Protein AF-M5BQ84-F1 (afdb_monomer_lite)

pLDDT: mean 82.92, std 19.62, range [27.91, 98.0]

Sequence (89 aa):
MRLFLVPSGTLIAKIPSKQLYDQTISQRPSTILALNHETYERTAHEVIPYAIQKLQAAGYKLVTLAECLGQQPYQSVGSPQTPDASWTC

Secondary structure (DSSP, 8-state):
----EEETT-TTS---HHHHHHHHHHT--S--EEE--TTSHHIIIIIHHHHHHHHHHTT-----HHHHHT--S-S---PPPPP-TT---

Foldseek 3Di:
DDADEAEPDPPDDDDDLLVVLVVVLVVVDPDYDYDDDVVDVCCVPPNVVSSVVSCVVSVDDDDDPCVVVVHDPDPDDDPDDDDDPVDDD

Structure (mmCIF, N/CA/C/O backbone):
data_AF-M5BQ84-F1
#
_entry.id   AF-M5BQ84-F1
#
loop_
_atom_site.group_PDB
_atom_site.id
_atom_site.type_symbol
_atom_site.label_atom_id
_atom_site.label_alt_id
_atom_site.label_comp_id
_atom_site.label_asym_id
_atom_site.label_entity_id
_atom_site.label_seq_id
_atom_site.pdbx_PDB_ins_code
_atom_site.Cartn_x
_atom_site.Cartn_y
_atom_site.Cartn_z
_atom_site.occupancy
_atom_site.B_iso_or_equiv
_atom_site.auth_seq_id
_atom_site.auth_comp_id
_atom_site.auth_asym_id
_atom_site.auth_atom_id
_atom_site.pdbx_PDB_model_num
ATOM 1 N N . MET A 1 1 ? -18.830 5.759 0.058 1.00 30.05 1 MET A N 1
ATOM 2 C CA . MET A 1 1 ? -17.664 5.919 -0.834 1.00 30.05 1 MET A CA 1
ATOM 3 C C . MET A 1 1 ? -17.221 7.374 -0.794 1.00 30.05 1 MET A C 1
ATOM 5 O O . MET A 1 1 ? -17.937 8.228 -1.299 1.00 30.05 1 MET A O 1
ATOM 9 N N . ARG A 1 2 ? -16.111 7.689 -0.126 1.00 27.91 2 ARG A N 1
ATOM 10 C CA . ARG A 1 2 ? -15.458 8.999 -0.238 1.00 27.91 2 ARG A CA 1
ATOM 11 C C . ARG A 1 2 ? -13.984 8.740 -0.496 1.00 27.91 2 ARG A C 1
ATOM 13 O O . ARG A 1 2 ? -13.279 8.229 0.364 1.00 27.91 2 ARG A O 1
ATOM 20 N N . LEU A 1 3 ? -13.604 9.009 -1.737 1.00 34.62 3 LEU A N 1
ATOM 21 C CA . LEU A 1 3 ? -12.260 8.916 -2.274 1.00 34.62 3 LEU A CA 1
ATOM 22 C C . LEU A 1 3 ? -11.451 10.084 -1.707 1.00 34.62 3 LEU A C 1
ATOM 24 O O . LEU A 1 3 ? -11.740 11.234 -2.022 1.00 34.62 3 LEU A O 1
ATOM 28 N N . PHE A 1 4 ? -10.469 9.794 -0.861 1.00 35.03 4 PHE A N 1
ATOM 29 C CA . PHE A 1 4 ? -9.431 10.755 -0.509 1.00 35.03 4 PHE A CA 1
ATOM 30 C 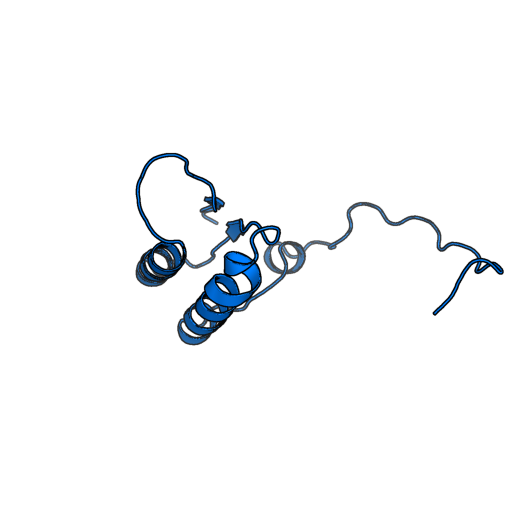C . PHE A 1 4 ? -8.115 10.236 -1.070 1.00 35.03 4 PHE A C 1
ATOM 32 O O . PHE A 1 4 ? -7.582 9.224 -0.614 1.00 35.03 4 PHE A O 1
ATOM 39 N N . LEU A 1 5 ? -7.651 10.918 -2.115 1.00 39.69 5 LEU A N 1
ATOM 40 C CA . LEU A 1 5 ? -6.326 10.747 -2.683 1.00 39.69 5 LEU A CA 1
ATOM 41 C C . LEU A 1 5 ? -5.340 11.356 -1.682 1.00 39.69 5 LEU A C 1
ATOM 43 O O . LEU A 1 5 ? -5.463 12.536 -1.354 1.00 39.69 5 LEU A O 1
ATOM 47 N N . VAL A 1 6 ? -4.374 10.580 -1.201 1.00 46.94 6 VAL A N 1
ATOM 48 C CA . VAL A 1 6 ? -3.187 11.143 -0.547 1.00 46.94 6 VAL A CA 1
ATOM 49 C C . VAL A 1 6 ? -2.117 11.250 -1.631 1.00 46.94 6 VAL A C 1
ATOM 51 O O . VAL A 1 6 ? -1.423 10.262 -1.877 1.00 46.94 6 VAL A O 1
ATOM 54 N N . PRO A 1 7 ? -2.007 12.374 -2.366 1.00 45.38 7 PRO A N 1
ATOM 55 C CA . PRO A 1 7 ? -0.907 12.543 -3.296 1.00 45.38 7 PRO A CA 1
ATOM 56 C C . PRO A 1 7 ? 0.391 12.634 -2.491 1.00 45.38 7 PRO A C 1
ATOM 58 O O . PRO A 1 7 ? 0.543 13.536 -1.669 1.00 45.38 7 PRO A O 1
ATOM 61 N N . SER A 1 8 ? 1.374 11.778 -2.772 1.00 46.94 8 SER A N 1
ATOM 62 C CA . SER A 1 8 ? 2.766 11.980 -2.320 1.00 46.94 8 SER A CA 1
ATOM 63 C C . SER A 1 8 ? 3.453 13.160 -3.028 1.00 46.94 8 SER A C 1
ATOM 65 O O . SER A 1 8 ? 4.636 13.096 -3.346 1.00 46.94 8 SER A O 1
ATOM 67 N N . GLY A 1 9 ? 2.710 14.227 -3.334 1.00 45.78 9 GLY A N 1
ATOM 68 C CA . GLY A 1 9 ? 3.120 15.265 -4.272 1.00 45.78 9 GLY A CA 1
ATOM 69 C C . GLY A 1 9 ? 2.285 16.544 -4.244 1.00 45.78 9 GLY A C 1
ATOM 70 O O . GLY A 1 9 ? 2.214 17.223 -5.264 1.00 45.78 9 GLY A O 1
ATOM 71 N N . THR A 1 10 ? 1.677 16.933 -3.118 1.00 38.94 10 THR A N 1
ATOM 72 C CA . THR A 1 10 ? 1.321 18.350 -2.934 1.00 38.94 10 THR A CA 1
ATOM 73 C C . THR A 1 10 ? 2.610 19.146 -2.753 1.00 38.94 10 THR A C 1
ATOM 75 O O . THR A 1 10 ? 3.110 19.355 -1.648 1.00 38.94 10 THR A O 1
ATOM 78 N N . LEU A 1 11 ? 3.178 19.576 -3.879 1.00 40.75 11 LEU A N 1
ATOM 79 C CA . LEU A 1 11 ? 4.081 20.713 -3.916 1.00 40.75 11 LEU A CA 1
ATOM 80 C C . LEU A 1 11 ? 3.484 21.823 -3.026 1.00 40.75 11 LEU A C 1
ATOM 82 O O . LEU A 1 11 ? 2.357 22.266 -3.229 1.00 40.75 11 LEU A O 1
ATOM 86 N N . ILE A 1 12 ? 4.295 22.261 -2.060 1.00 40.91 12 ILE A N 1
ATOM 87 C CA . ILE A 1 12 ? 4.177 23.502 -1.279 1.00 40.91 12 ILE A CA 1
ATOM 88 C C . ILE A 1 12 ? 3.202 23.504 -0.075 1.00 40.91 12 ILE A C 1
ATOM 90 O O . ILE A 1 12 ? 2.398 24.415 0.060 1.00 40.91 12 ILE A O 1
ATOM 94 N N . ALA A 1 13 ? 3.342 22.547 0.863 1.00 33.66 13 ALA A N 1
ATOM 95 C CA . ALA A 1 13 ? 3.206 22.800 2.320 1.00 33.66 13 ALA A CA 1
ATOM 96 C C . ALA A 1 13 ? 3.662 21.608 3.211 1.00 33.66 13 ALA A C 1
ATOM 98 O O . ALA A 1 13 ? 2.856 20.834 3.708 1.00 33.66 13 ALA A O 1
ATOM 99 N N . LYS A 1 14 ? 4.978 21.482 3.440 1.00 48.72 14 LYS A N 1
ATOM 100 C CA . LYS A 1 14 ? 5.641 21.107 4.717 1.00 48.72 14 LYS A CA 1
ATOM 101 C C . LYS A 1 14 ? 4.966 20.069 5.660 1.00 48.72 14 LYS A C 1
ATOM 103 O O . LYS A 1 14 ? 4.900 20.319 6.861 1.00 48.72 14 LYS A O 1
ATOM 108 N N . ILE A 1 15 ? 4.535 18.895 5.192 1.00 56.41 15 ILE A N 1
ATOM 109 C CA . ILE A 1 15 ? 4.229 17.756 6.086 1.00 56.41 15 ILE A CA 1
ATOM 110 C C . ILE A 1 15 ? 5.020 16.520 5.627 1.00 56.41 15 ILE A C 1
ATOM 112 O O . ILE A 1 15 ? 4.831 16.074 4.497 1.00 56.41 15 ILE A O 1
ATOM 116 N N . PRO A 1 16 ? 5.915 15.955 6.465 1.00 83.62 16 PRO A N 1
ATOM 117 C CA . PRO A 1 16 ? 6.597 14.698 6.159 1.00 83.62 16 PRO A CA 1
ATOM 118 C C . PRO A 1 16 ? 5.597 13.557 5.930 1.00 83.62 16 PRO A C 1
ATOM 120 O O . PRO A 1 16 ? 4.639 13.426 6.690 1.00 83.62 16 PRO A O 1
ATOM 123 N N . SER A 1 17 ? 5.834 12.679 4.949 1.00 84.94 17 SER A N 1
ATOM 124 C CA . SER A 1 17 ? 4.882 11.618 4.563 1.00 84.94 17 SER A CA 1
ATOM 125 C C . SER A 1 17 ? 4.398 10.759 5.739 1.00 84.94 17 SER A C 1
ATOM 127 O O . SER A 1 17 ? 3.217 10.435 5.817 1.00 84.94 17 SER A O 1
ATOM 129 N N . LYS A 1 18 ? 5.277 10.449 6.706 1.00 91.44 18 LYS A N 1
ATOM 130 C CA . LYS A 1 18 ? 4.923 9.707 7.933 1.00 91.44 18 LYS A CA 1
ATOM 131 C C . LYS A 1 18 ? 3.825 10.417 8.745 1.00 91.44 18 LYS A C 1
ATOM 133 O O . LYS A 1 18 ? 2.854 9.786 9.148 1.00 91.44 18 LYS A O 1
ATOM 138 N N . GLN A 1 19 ? 3.929 11.736 8.898 1.00 91.88 19 GLN A N 1
ATOM 139 C CA . GLN A 1 19 ? 2.943 12.546 9.616 1.00 91.88 19 GLN A CA 1
ATOM 140 C C . GLN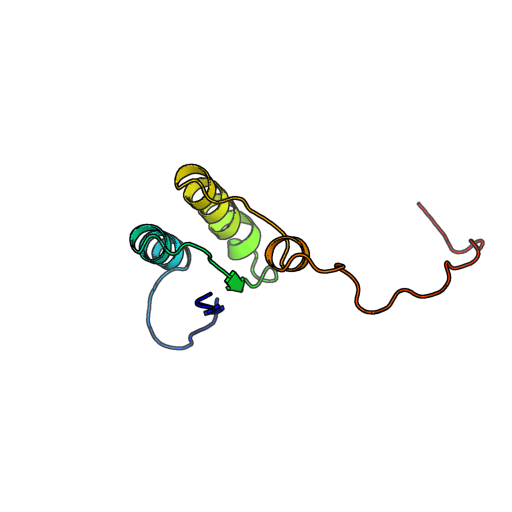 A 1 19 ? 1.602 12.613 8.870 1.00 91.88 19 GLN A C 1
ATOM 142 O O . GLN A 1 19 ? 0.550 12.648 9.506 1.00 91.88 19 GLN A O 1
ATOM 147 N N . LEU A 1 20 ? 1.614 12.587 7.535 1.00 91.12 20 LEU A N 1
ATOM 148 C CA . LEU A 1 20 ? 0.384 12.549 6.742 1.00 91.12 20 LEU A CA 1
ATOM 149 C C . LEU A 1 20 ? -0.381 11.231 6.938 1.00 91.12 20 LEU A C 1
ATOM 151 O O . LEU A 1 20 ? -1.608 11.250 7.064 1.00 91.12 20 LEU A O 1
ATOM 155 N N . TYR A 1 21 ? 0.326 10.102 7.050 1.00 93.00 21 TYR A N 1
ATOM 156 C CA . TYR A 1 21 ? -0.289 8.833 7.451 1.00 93.00 21 TYR A CA 1
ATOM 157 C C . TYR A 1 21 ? -0.884 8.913 8.859 1.00 93.00 21 TYR A C 1
ATOM 159 O O . TYR A 1 21 ? -2.044 8.546 9.033 1.00 93.00 21 TYR A O 1
ATOM 167 N N . ASP A 1 22 ? -0.149 9.441 9.845 1.00 94.94 22 ASP A N 1
ATOM 168 C CA . ASP A 1 22 ? -0.660 9.597 11.216 1.00 94.94 22 ASP A CA 1
ATOM 169 C C . ASP A 1 22 ? -1.940 10.441 11.266 1.00 94.94 22 ASP A C 1
ATOM 171 O O . ASP A 1 22 ? -2.935 10.045 11.878 1.00 94.94 22 ASP A O 1
ATOM 175 N N . GLN A 1 23 ? -1.945 11.582 10.573 1.00 94.38 23 GLN A N 1
ATOM 176 C CA . GLN A 1 23 ? -3.105 12.466 10.496 1.00 94.38 23 GLN A CA 1
ATOM 177 C C . GLN A 1 23 ? -4.288 11.779 9.814 1.00 94.38 23 GLN A C 1
ATOM 179 O O . GLN A 1 23 ? -5.398 11.810 10.344 1.00 94.38 23 GLN A O 1
ATOM 184 N N . THR A 1 24 ? -4.061 11.109 8.685 1.00 92.75 24 THR A N 1
ATOM 185 C CA . THR A 1 24 ? -5.125 10.414 7.947 1.00 92.75 24 THR A CA 1
ATOM 186 C C . THR A 1 24 ? -5.724 9.282 8.780 1.00 92.75 24 THR A C 1
ATOM 188 O O . THR A 1 24 ? -6.941 9.171 8.884 1.00 92.75 24 THR A O 1
ATOM 191 N N . ILE A 1 25 ? -4.891 8.482 9.452 1.00 94.00 25 ILE A N 1
ATOM 192 C CA . ILE A 1 25 ? -5.348 7.409 10.346 1.00 94.00 25 ILE A CA 1
ATOM 193 C C . ILE A 1 25 ? -6.181 7.983 11.499 1.00 94.00 25 ILE A C 1
ATOM 195 O O . ILE A 1 25 ? -7.224 7.419 11.836 1.00 94.00 25 ILE A O 1
ATOM 199 N N . SER A 1 26 ? -5.771 9.122 12.070 1.00 95.38 26 SER A N 1
ATOM 200 C CA . SER A 1 26 ? -6.492 9.771 13.175 1.00 95.38 26 SER A CA 1
ATOM 201 C C . SER A 1 26 ? -7.908 10.220 12.797 1.00 95.38 26 SER A C 1
ATOM 203 O O . SER A 1 26 ? -8.806 10.197 13.638 1.00 95.38 26 SER A O 1
ATOM 205 N N . GLN A 1 27 ? -8.132 10.546 11.520 1.00 95.56 27 GLN A N 1
ATOM 206 C CA . GLN A 1 27 ? -9.445 10.910 10.980 1.00 95.56 27 GLN A CA 1
ATOM 207 C C . GLN A 1 27 ? -10.374 9.699 10.795 1.00 95.56 27 GLN A C 1
ATOM 209 O O . GLN A 1 27 ? -11.554 9.880 10.505 1.00 95.56 27 GLN A O 1
ATOM 214 N N . ARG A 1 28 ? -9.860 8.471 10.970 1.00 93.81 28 ARG A N 1
ATOM 215 C CA . ARG A 1 28 ? -10.590 7.197 10.847 1.00 93.81 28 ARG A CA 1
ATOM 216 C C . ARG A 1 28 ? -11.457 7.079 9.578 1.00 93.81 28 ARG A C 1
ATOM 218 O O . ARG A 1 28 ? -12.631 6.711 9.681 1.00 93.81 28 ARG A O 1
ATOM 225 N N . PRO A 1 29 ? -10.930 7.383 8.377 1.00 94.00 29 PRO A N 1
ATOM 226 C CA . PRO A 1 29 ? -11.664 7.119 7.147 1.00 94.00 29 PRO A CA 1
ATOM 227 C C . PRO A 1 29 ? -11.912 5.614 6.989 1.00 94.00 29 PRO A C 1
ATOM 229 O O . PRO A 1 29 ? -11.093 4.791 7.374 1.00 94.00 29 PRO A O 1
ATOM 232 N N . SER A 1 30 ? -13.021 5.221 6.363 1.00 93.88 30 SER A N 1
ATOM 233 C CA . SER A 1 30 ? -13.282 3.798 6.091 1.00 93.88 30 SER A CA 1
ATOM 234 C C . SER A 1 30 ? -12.361 3.213 5.009 1.00 93.88 30 SER A C 1
ATOM 236 O O . SER A 1 30 ? -12.288 1.999 4.843 1.00 93.88 30 SER A O 1
ATOM 238 N N . THR A 1 31 ? -11.715 4.068 4.213 1.00 91.50 31 THR A N 1
ATOM 239 C CA . THR A 1 31 ? -10.861 3.687 3.081 1.00 91.50 31 THR A CA 1
ATOM 240 C C . THR A 1 31 ? -9.805 4.762 2.855 1.00 91.50 31 THR A C 1
ATOM 242 O O . THR A 1 31 ? -10.107 5.951 2.950 1.00 91.50 31 THR A O 1
ATOM 245 N N . ILE A 1 32 ? -8.582 4.349 2.525 1.00 91.75 32 ILE A N 1
ATOM 246 C CA . ILE A 1 32 ? -7.464 5.235 2.186 1.00 91.75 32 ILE A CA 1
ATOM 247 C C . ILE A 1 32 ? -6.894 4.767 0.847 1.00 91.75 32 ILE A C 1
ATOM 249 O O . ILE A 1 32 ? -6.562 3.592 0.709 1.00 91.75 32 ILE A O 1
ATOM 253 N N . LEU A 1 33 ? -6.756 5.679 -0.120 1.00 92.50 33 LEU A N 1
ATOM 254 C CA . LEU A 1 33 ? -6.025 5.429 -1.363 1.00 92.50 33 LEU A CA 1
ATOM 255 C C . LEU A 1 33 ? -4.802 6.350 -1.407 1.00 92.50 33 LEU A C 1
ATOM 257 O O . LEU A 1 33 ? -4.902 7.537 -1.729 1.00 92.50 33 LEU A O 1
ATOM 261 N N . ALA A 1 34 ? -3.649 5.800 -1.036 1.00 88.88 34 ALA A N 1
ATOM 262 C CA . ALA A 1 34 ? -2.394 6.536 -0.993 1.00 88.88 34 ALA A CA 1
ATOM 263 C C . ALA A 1 34 ? -1.614 6.369 -2.300 1.00 88.88 34 ALA A C 1
ATOM 265 O O . ALA A 1 34 ? -1.350 5.248 -2.732 1.00 88.88 34 ALA A O 1
ATOM 266 N N . LEU A 1 35 ? -1.211 7.486 -2.903 1.00 89.44 35 LEU A N 1
ATOM 267 C CA . LEU A 1 35 ? -0.256 7.503 -4.005 1.00 89.44 35 LEU A CA 1
ATOM 268 C C . LEU A 1 35 ? 1.131 7.709 -3.405 1.00 89.44 35 LEU A C 1
ATOM 270 O O . LEU A 1 35 ? 1.343 8.736 -2.772 1.00 89.44 35 LEU A O 1
ATOM 274 N N . ASN A 1 36 ? 2.063 6.782 -3.614 1.00 85.62 36 ASN A N 1
ATOM 275 C CA . ASN A 1 36 ? 3.472 6.902 -3.222 1.00 85.62 36 ASN A CA 1
ATOM 276 C C . ASN A 1 36 ? 4.361 6.820 -4.470 1.00 85.62 36 ASN A C 1
ATOM 278 O O . ASN A 1 36 ? 3.931 6.270 -5.477 1.00 85.62 36 ASN A O 1
ATOM 282 N N . HIS A 1 37 ? 5.578 7.361 -4.392 1.00 83.25 37 HIS A N 1
ATOM 283 C CA . HIS A 1 37 ? 6.583 7.254 -5.454 1.00 83.25 37 HIS A CA 1
ATOM 284 C C . HIS A 1 37 ? 7.756 6.406 -4.950 1.00 83.25 37 HIS A C 1
ATOM 286 O O . HIS A 1 37 ? 8.567 6.871 -4.143 1.00 83.25 37 HIS A O 1
ATOM 292 N N . GLU A 1 38 ? 7.818 5.157 -5.399 1.00 77.69 38 GLU A N 1
ATOM 293 C CA . GLU A 1 38 ? 8.821 4.149 -5.039 1.00 77.69 38 GLU A CA 1
ATOM 294 C C . GLU A 1 38 ? 10.209 4.427 -5.624 1.00 77.69 38 GLU A C 1
ATOM 296 O O . GLU A 1 38 ? 11.200 3.902 -5.128 1.00 77.69 38 GLU A O 1
ATOM 301 N N . THR A 1 39 ? 10.300 5.308 -6.622 1.00 88.12 39 THR A N 1
ATOM 302 C CA . THR A 1 39 ? 11.568 5.754 -7.21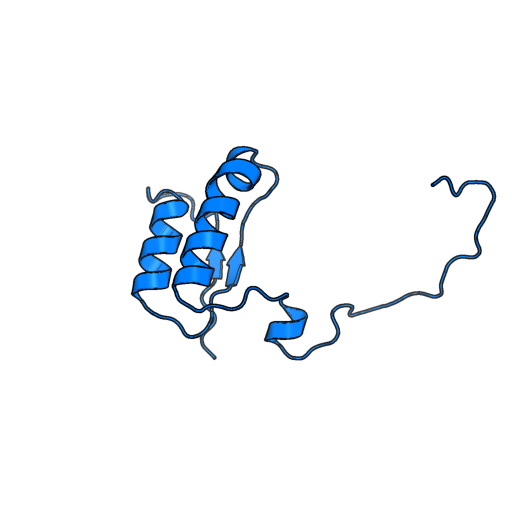9 1.00 88.12 39 THR A CA 1
ATOM 303 C C . THR A 1 39 ? 12.449 6.553 -6.254 1.00 88.12 39 THR A C 1
ATOM 305 O O . THR A 1 39 ? 13.634 6.753 -6.520 1.00 88.12 39 THR A O 1
ATOM 308 N N . TYR A 1 40 ? 11.903 6.994 -5.116 1.00 84.69 40 TYR A N 1
ATOM 309 C CA . TYR A 1 40 ? 12.677 7.567 -4.021 1.00 84.69 40 TYR A CA 1
ATOM 310 C C . TYR A 1 40 ? 13.021 6.489 -2.992 1.00 84.69 40 TYR A C 1
ATOM 312 O O . TYR A 1 40 ? 12.132 5.939 -2.343 1.00 84.69 40 TYR A O 1
ATOM 320 N N . GLU A 1 41 ? 14.319 6.269 -2.775 1.00 88.25 41 GLU A N 1
ATOM 321 C CA . GLU A 1 41 ? 14.869 5.280 -1.832 1.00 88.25 41 GLU A CA 1
ATOM 322 C C . GLU A 1 41 ? 14.194 5.350 -0.448 1.00 88.25 41 GLU A C 1
ATOM 324 O O . GLU A 1 41 ? 13.649 4.357 0.037 1.00 88.25 41 GLU A O 1
ATOM 329 N N . ARG A 1 42 ? 14.076 6.551 0.127 1.00 85.25 42 ARG A N 1
ATOM 330 C CA . ARG A 1 42 ? 13.420 6.753 1.428 1.00 85.25 42 ARG A CA 1
ATOM 331 C C . ARG A 1 42 ? 11.942 6.372 1.443 1.00 85.25 42 ARG A C 1
ATOM 333 O O . ARG A 1 42 ? 11.422 5.974 2.485 1.00 85.25 42 ARG A O 1
ATOM 340 N N . THR A 1 43 ? 11.229 6.490 0.323 1.00 83.88 43 THR A N 1
ATOM 341 C CA . THR A 1 43 ? 9.836 6.030 0.264 1.00 83.88 43 THR A CA 1
ATOM 342 C C . THR A 1 43 ? 9.794 4.518 0.447 1.00 83.88 43 THR A C 1
ATOM 344 O O . THR A 1 43 ? 9.072 4.037 1.320 1.00 83.88 43 THR A O 1
ATOM 347 N N . ALA A 1 44 ? 10.608 3.789 -0.318 1.00 87.75 44 ALA A N 1
ATOM 348 C CA . ALA A 1 44 ? 10.659 2.332 -0.289 1.00 87.75 44 ALA A CA 1
ATOM 349 C C . ALA A 1 44 ? 11.155 1.784 1.061 1.00 87.75 44 ALA A C 1
ATOM 351 O O . ALA A 1 44 ? 10.559 0.847 1.592 1.00 87.75 44 ALA A O 1
ATOM 352 N N . HIS A 1 45 ? 12.197 2.388 1.641 1.00 92.06 45 HIS A N 1
ATOM 353 C CA . HIS A 1 45 ? 12.884 1.838 2.815 1.00 92.06 45 HIS A CA 1
ATOM 354 C C . HIS A 1 45 ? 12.494 2.472 4.154 1.00 92.06 45 HIS A C 1
ATOM 356 O O . HIS A 1 45 ? 12.727 1.863 5.196 1.00 92.06 45 HIS A O 1
ATOM 362 N N . GLU A 1 46 ? 11.853 3.646 4.168 1.00 91.38 46 GLU A N 1
ATOM 363 C CA . GLU A 1 46 ? 11.433 4.291 5.418 1.00 91.38 46 GLU A CA 1
ATOM 364 C C . GLU A 1 46 ? 9.928 4.545 5.519 1.00 91.38 46 GLU A C 1
ATOM 366 O O . GLU A 1 46 ? 9.324 4.286 6.562 1.00 91.38 46 GLU A O 1
ATOM 371 N N . VAL A 1 47 ? 9.314 5.120 4.480 1.00 91.06 47 VAL A N 1
ATOM 372 C CA . VAL A 1 47 ? 7.913 5.568 4.547 1.00 91.06 47 VAL A CA 1
ATOM 373 C C . VAL A 1 47 ? 6.960 4.386 4.454 1.00 91.06 47 VAL A C 1
ATOM 375 O O . VAL A 1 47 ? 6.053 4.284 5.277 1.00 91.06 47 VAL A O 1
ATOM 378 N N . ILE A 1 48 ? 7.165 3.488 3.489 1.00 92.38 48 ILE A N 1
ATOM 379 C CA . ILE A 1 48 ? 6.294 2.328 3.285 1.00 92.38 48 ILE A CA 1
ATOM 380 C C . ILE A 1 48 ? 6.327 1.371 4.490 1.00 92.38 48 ILE A C 1
ATOM 382 O O . ILE A 1 48 ? 5.243 1.049 4.983 1.00 92.38 48 ILE A O 1
ATOM 386 N N . PRO A 1 49 ? 7.491 0.989 5.060 1.00 95.69 49 PRO A N 1
ATOM 387 C CA . PRO A 1 49 ? 7.516 0.161 6.268 1.00 95.69 49 PRO A CA 1
ATOM 388 C C . PRO A 1 49 ? 6.775 0.798 7.452 1.00 95.69 49 PRO A C 1
ATOM 390 O O . PRO A 1 49 ? 5.999 0.123 8.129 1.00 95.69 49 PRO A O 1
ATOM 393 N N . TYR A 1 50 ? 6.945 2.111 7.663 1.00 95.69 50 TYR A N 1
ATOM 394 C CA . TYR A 1 50 ? 6.213 2.852 8.695 1.00 95.69 50 TYR A CA 1
ATOM 395 C C . TYR A 1 50 ? 4.698 2.835 8.448 1.00 95.69 50 TYR A C 1
ATOM 397 O O . TYR A 1 50 ? 3.918 2.522 9.347 1.00 95.69 50 TYR A O 1
ATOM 405 N N . ALA A 1 51 ? 4.270 3.152 7.224 1.00 93.69 51 ALA A N 1
ATOM 406 C CA . ALA A 1 51 ? 2.861 3.220 6.860 1.00 93.69 51 ALA A CA 1
ATOM 407 C C . ALA A 1 51 ? 2.157 1.867 7.028 1.00 93.69 51 ALA A C 1
ATOM 409 O O . ALA A 1 51 ? 1.072 1.823 7.605 1.00 93.69 51 ALA A O 1
ATOM 410 N N . ILE A 1 52 ? 2.787 0.769 6.593 1.00 95.88 52 ILE A N 1
ATOM 411 C CA . ILE A 1 52 ? 2.249 -0.593 6.734 1.00 95.88 52 ILE A CA 1
ATOM 412 C C . ILE A 1 52 ? 1.959 -0.900 8.204 1.00 95.88 52 ILE A C 1
ATOM 414 O O . ILE A 1 52 ? 0.829 -1.258 8.537 1.00 95.88 52 ILE A O 1
ATOM 418 N N . GLN A 1 53 ? 2.942 -0.690 9.088 1.00 98.00 53 GLN A N 1
ATOM 419 C CA . GLN A 1 53 ? 2.781 -0.950 10.521 1.00 98.00 53 GLN A CA 1
ATOM 420 C C . GLN A 1 53 ? 1.622 -0.144 11.119 1.00 98.00 53 GLN A C 1
ATOM 422 O O . GLN A 1 53 ? 0.778 -0.691 11.829 1.00 98.00 53 GLN A O 1
ATOM 427 N N . LYS A 1 54 ? 1.547 1.155 10.814 1.00 97.00 54 LYS A N 1
ATOM 428 C CA . LYS A 1 54 ? 0.538 2.059 11.385 1.00 97.00 54 LYS A CA 1
ATOM 429 C C . LYS A 1 54 ? -0.868 1.766 10.864 1.00 97.00 54 LYS A C 1
ATOM 431 O O . LYS A 1 54 ? -1.817 1.791 11.644 1.00 97.00 54 LYS A O 1
ATOM 436 N N . LEU A 1 55 ? -1.009 1.460 9.575 1.00 96.19 55 LEU A N 1
ATOM 437 C CA . LEU A 1 55 ? -2.292 1.115 8.961 1.00 96.19 55 LEU A CA 1
ATOM 438 C C . LEU A 1 55 ? -2.817 -0.231 9.478 1.00 96.19 55 LEU A C 1
ATOM 440 O O . LEU A 1 55 ? -3.982 -0.323 9.859 1.00 96.19 55 LEU A O 1
ATOM 444 N N . GLN A 1 56 ? -1.965 -1.254 9.565 1.00 96.31 56 GLN A N 1
ATOM 445 C CA . GLN A 1 56 ? -2.364 -2.552 10.119 1.00 96.31 56 GLN A CA 1
ATOM 446 C C . GLN A 1 56 ? -2.735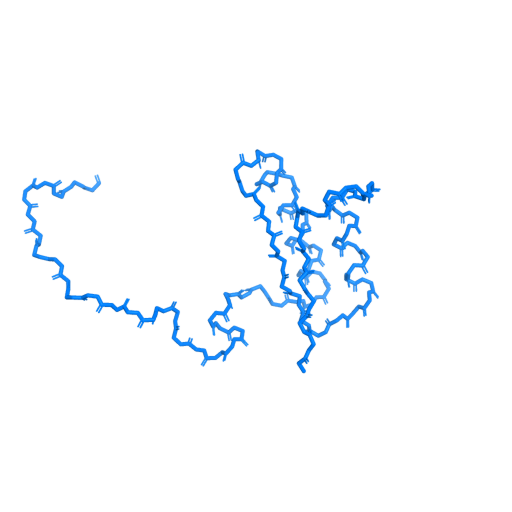 -2.444 11.603 1.00 96.31 56 GLN A C 1
ATOM 448 O O . GLN A 1 56 ? -3.766 -2.976 12.010 1.00 96.31 56 GLN A O 1
ATOM 453 N N . ALA A 1 57 ? -1.965 -1.692 12.400 1.00 97.50 57 ALA A N 1
ATOM 454 C CA . ALA A 1 57 ? -2.289 -1.430 13.805 1.00 97.50 57 ALA A CA 1
ATOM 455 C C . ALA A 1 57 ? -3.621 -0.676 13.984 1.00 97.50 57 ALA A C 1
ATOM 457 O O . ALA A 1 57 ? -4.305 -0.858 14.988 1.00 97.50 57 ALA A O 1
ATOM 458 N N . ALA A 1 58 ? -4.011 0.145 13.006 1.00 96.31 58 ALA A N 1
ATOM 459 C CA . ALA A 1 58 ? -5.305 0.823 12.973 1.00 96.31 58 ALA A CA 1
ATOM 460 C C . ALA A 1 58 ? -6.455 -0.048 12.419 1.00 96.31 58 ALA A C 1
ATOM 462 O O . ALA A 1 58 ? -7.582 0.432 12.313 1.00 96.31 58 ALA A O 1
ATOM 463 N N . GLY A 1 59 ? -6.194 -1.317 12.082 1.00 96.38 59 GLY A N 1
ATOM 464 C CA . GLY A 1 59 ? -7.201 -2.280 11.629 1.00 96.38 59 GLY A CA 1
ATOM 465 C C . GLY A 1 59 ? -7.501 -2.248 10.128 1.00 96.38 59 GLY A C 1
ATOM 466 O O . GLY A 1 59 ? -8.448 -2.902 9.688 1.00 96.38 59 GLY A O 1
ATOM 467 N N . TYR A 1 60 ? -6.720 -1.518 9.325 1.00 95.62 60 TYR A N 1
ATOM 468 C CA . TYR A 1 60 ? -6.889 -1.527 7.872 1.00 95.62 60 TYR A CA 1
ATOM 469 C C . TYR A 1 60 ? -6.368 -2.828 7.258 1.00 95.62 60 TYR A C 1
ATOM 471 O O . TYR A 1 60 ? -5.328 -3.361 7.649 1.00 95.62 60 TYR A O 1
ATOM 479 N N . LYS A 1 61 ? -7.065 -3.297 6.221 1.00 96.38 61 LYS A N 1
ATOM 480 C CA . LYS A 1 61 ? -6.553 -4.318 5.302 1.00 96.38 61 LYS A CA 1
ATOM 481 C C . LYS A 1 61 ? -5.836 -3.623 4.150 1.00 96.38 61 LYS A C 1
ATOM 483 O O . LYS A 1 61 ? -6.388 -2.701 3.554 1.00 96.38 61 LYS A O 1
ATOM 488 N N . LEU A 1 62 ? -4.623 -4.070 3.844 1.00 95.06 62 LEU A N 1
ATOM 489 C CA . LEU A 1 62 ? -3.870 -3.596 2.687 1.00 95.06 62 LEU A CA 1
ATOM 490 C C . LEU A 1 62 ? -4.237 -4.478 1.499 1.00 95.06 62 LEU A C 1
ATOM 492 O O . LEU A 1 62 ? -3.976 -5.677 1.522 1.00 95.06 62 LEU A O 1
ATOM 496 N N . VAL A 1 63 ? -4.895 -3.884 0.511 1.00 94.56 63 VAL A N 1
ATOM 497 C CA . VAL A 1 63 ? -5.438 -4.576 -0.659 1.00 94.56 63 VAL A CA 1
ATOM 498 C C . VAL A 1 63 ? -5.052 -3.825 -1.923 1.00 94.56 63 VAL A C 1
ATOM 500 O O . VAL A 1 63 ? -4.746 -2.630 -1.892 1.00 94.56 63 VAL A O 1
ATOM 503 N N . THR A 1 64 ? -5.091 -4.516 -3.050 1.00 93.50 64 THR A N 1
ATOM 504 C CA . THR A 1 64 ? -5.008 -3.893 -4.367 1.00 93.50 64 THR A CA 1
ATOM 505 C C . THR A 1 64 ? -6.245 -3.036 -4.640 1.00 93.50 64 THR A C 1
ATOM 507 O O . THR A 1 64 ? -7.315 -3.223 -4.053 1.00 93.50 64 THR A O 1
ATOM 510 N N . LEU A 1 65 ? -6.131 -2.102 -5.588 1.00 91.56 65 LEU A N 1
ATOM 511 C CA . LEU A 1 65 ? -7.286 -1.320 -6.031 1.00 91.56 65 LEU A CA 1
ATOM 512 C C . LEU A 1 65 ? -8.394 -2.221 -6.605 1.00 91.56 65 LEU A C 1
ATOM 514 O O . LEU A 1 65 ? -9.572 -1.959 -6.380 1.00 91.56 65 LEU A O 1
ATOM 518 N N . ALA A 1 66 ? -8.022 -3.298 -7.300 1.00 94.31 66 ALA A N 1
ATOM 519 C CA . ALA A 1 66 ? -8.962 -4.252 -7.879 1.00 94.31 66 ALA A CA 1
ATOM 520 C C . ALA A 1 66 ? -9.798 -4.960 -6.803 1.00 94.31 66 ALA A C 1
ATOM 522 O O . ALA A 1 66 ? -1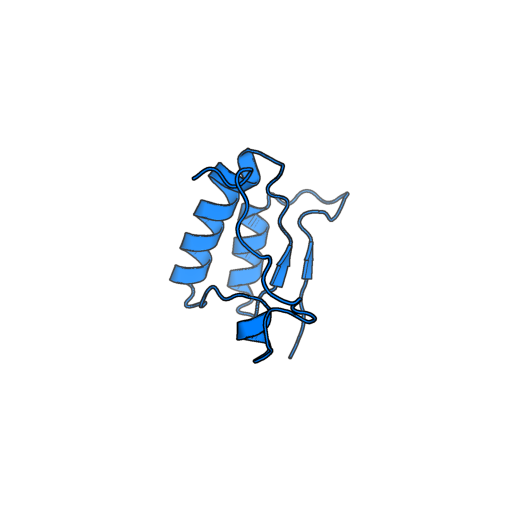1.024 -4.962 -6.886 1.00 94.31 66 ALA A O 1
ATOM 523 N N . GLU A 1 67 ? -9.158 -5.469 -5.747 1.00 93.88 67 GLU A N 1
ATOM 524 C CA . GLU A 1 67 ? -9.846 -6.061 -4.592 1.00 93.88 67 GLU A CA 1
ATOM 525 C C . GLU A 1 67 ? -10.727 -5.036 -3.872 1.00 93.88 67 GLU A C 1
ATOM 527 O O . GLU A 1 67 ? -11.871 -5.337 -3.537 1.00 93.88 67 GLU A O 1
ATOM 532 N N . CYS A 1 68 ? -10.231 -3.806 -3.682 1.00 90.94 68 CYS A N 1
ATOM 533 C CA . CYS A 1 68 ? -11.002 -2.726 -3.063 1.00 90.94 68 CYS A CA 1
ATOM 534 C C . CYS A 1 68 ? -12.289 -2.403 -3.840 1.00 90.94 68 CYS A C 1
ATOM 536 O O . CYS A 1 68 ? -13.299 -2.049 -3.233 1.00 90.94 68 CYS A O 1
ATOM 538 N N . LEU A 1 69 ? -12.250 -2.492 -5.173 1.00 92.50 69 LEU A N 1
ATOM 539 C CA . LEU A 1 69 ? -13.383 -2.202 -6.055 1.00 92.50 69 LEU A CA 1
ATOM 540 C C . LEU A 1 69 ? -14.212 -3.448 -6.421 1.00 92.50 69 LEU A C 1
ATOM 542 O O . LEU A 1 69 ? -15.240 -3.310 -7.086 1.00 92.50 69 LEU A O 1
ATOM 546 N N . GLY A 1 70 ? -13.779 -4.651 -6.031 1.00 93.88 70 GLY A N 1
ATOM 547 C CA . GLY A 1 70 ? -14.390 -5.911 -6.466 1.00 93.88 70 GLY A CA 1
ATOM 548 C C . GLY A 1 70 ? -14.319 -6.123 -7.983 1.00 93.88 70 GLY A C 1
ATOM 549 O O . GLY A 1 70 ? -15.271 -6.619 -8.580 1.00 93.88 70 GLY A O 1
ATOM 550 N N . GLN A 1 71 ? -13.228 -5.687 -8.618 1.00 94.44 71 GLN A N 1
ATOM 551 C CA . GLN A 1 71 ? -13.022 -5.728 -10.070 1.00 94.44 71 GLN A CA 1
ATOM 552 C C . GLN A 1 71 ? -11.932 -6.731 -10.456 1.00 94.44 71 GLN A C 1
ATOM 554 O O . GLN A 1 71 ? -11.096 -7.115 -9.637 1.00 94.44 71 GLN A O 1
ATOM 559 N N . GLN A 1 72 ? -11.903 -7.115 -11.734 1.00 94.00 72 GLN A N 1
ATOM 560 C CA . GLN A 1 72 ? -10.760 -7.837 -12.293 1.00 94.00 72 GLN A CA 1
ATOM 561 C C . GLN A 1 72 ? -9.532 -6.907 -12.352 1.00 94.00 72 GLN A C 1
ATOM 563 O O . GLN A 1 72 ? -9.672 -5.752 -12.761 1.00 94.00 72 GLN A O 1
ATOM 568 N N . PRO A 1 73 ? -8.331 -7.372 -11.955 1.00 93.06 73 PRO A N 1
ATOM 569 C CA . PRO A 1 73 ? -7.137 -6.524 -11.887 1.00 93.06 73 PRO A CA 1
ATOM 570 C C . PRO A 1 73 ? -6.610 -6.090 -13.257 1.00 93.06 73 PRO A C 1
ATOM 572 O O . PRO A 1 73 ? -5.955 -5.055 -13.364 1.00 93.06 73 PRO A O 1
ATOM 575 N N . TYR A 1 74 ? -6.914 -6.855 -14.303 1.00 91.88 74 TYR A N 1
ATOM 576 C CA . TYR A 1 74 ? -6.492 -6.570 -15.667 1.00 91.88 74 TYR A CA 1
ATOM 577 C C . TYR A 1 74 ? -7.700 -6.187 -16.516 1.00 91.88 74 TYR A C 1
ATOM 579 O O . TYR A 1 74 ? -8.692 -6.911 -16.559 1.00 91.88 74 TYR A O 1
ATOM 587 N N . GLN A 1 75 ? -7.599 -5.058 -17.218 1.00 89.38 75 GLN A N 1
ATOM 588 C CA . GLN A 1 75 ? -8.626 -4.619 -18.171 1.00 89.38 75 GLN A CA 1
ATOM 589 C C . GLN A 1 75 ? -8.508 -5.335 -19.523 1.00 89.38 75 GLN A C 1
ATOM 591 O O . GLN A 1 75 ? -9.480 -5.426 -20.264 1.00 89.38 75 GLN A O 1
ATOM 596 N N . SER A 1 76 ? -7.315 -5.834 -19.850 1.00 90.25 76 SER A N 1
ATOM 597 C CA . SER A 1 76 ? -7.034 -6.576 -21.073 1.00 90.25 76 SER A CA 1
ATOM 598 C C . SER A 1 76 ? -5.962 -7.618 -20.789 1.00 90.25 76 SER A C 1
ATOM 600 O O . SER A 1 76 ? -4.950 -7.314 -20.155 1.00 90.25 76 SER A O 1
ATOM 602 N N . VAL A 1 77 ? -6.199 -8.842 -21.253 1.00 89.12 77 VAL A N 1
ATOM 603 C CA . VAL A 1 77 ? -5.230 -9.938 -21.236 1.00 89.12 77 VAL A CA 1
ATOM 604 C C . VAL A 1 77 ? -5.061 -10.438 -22.666 1.00 89.12 77 VAL A C 1
ATOM 606 O O . VAL A 1 77 ? -6.040 -10.658 -23.378 1.00 89.12 77 VAL A O 1
ATOM 609 N N . GLY A 1 78 ? -3.812 -10.554 -23.112 1.00 87.88 78 GLY A N 1
ATOM 610 C CA . GLY A 1 78 ? -3.490 -11.103 -24.426 1.00 87.88 78 GLY A CA 1
ATOM 611 C C . GLY A 1 78 ? -3.518 -12.630 -24.432 1.00 87.88 78 GLY A C 1
ATOM 612 O O . GLY A 1 78 ? -3.661 -13.274 -23.392 1.00 87.88 78 GLY A O 1
ATOM 613 N N . SER A 1 79 ? -3.324 -13.218 -25.612 1.00 91.75 79 SER A N 1
ATOM 614 C CA . SER A 1 79 ? -2.995 -14.644 -25.684 1.00 91.75 79 SER A CA 1
ATOM 615 C C . SER A 1 79 ? -1.618 -14.885 -25.053 1.00 91.75 79 SER A C 1
ATOM 617 O O . SER A 1 79 ? -0.714 -14.072 -25.271 1.00 91.75 79 SER A O 1
ATOM 619 N N . PRO A 1 80 ? -1.432 -15.979 -24.293 1.00 87.19 80 PRO A N 1
ATOM 62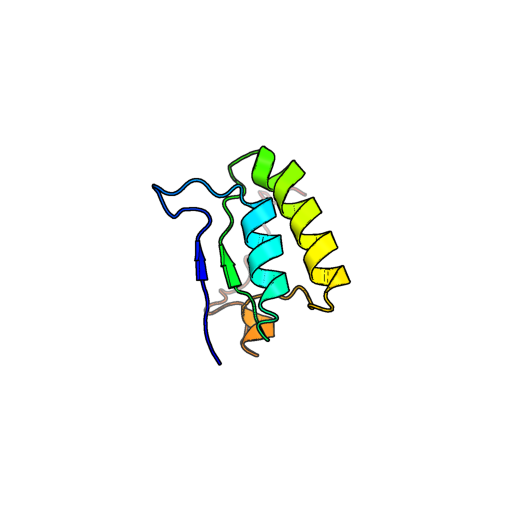0 C CA . PRO A 1 80 ? -0.112 -16.390 -23.842 1.00 87.19 80 PRO A CA 1
ATOM 621 C C . PRO A 1 80 ? 0.858 -16.501 -25.020 1.00 87.19 80 PRO A C 1
ATOM 623 O O . PRO A 1 80 ? 0.487 -16.924 -26.116 1.00 87.19 80 PRO A O 1
ATOM 626 N N . GLN A 1 81 ? 2.108 -16.124 -24.787 1.00 87.50 81 GLN A N 1
ATOM 627 C CA . GLN A 1 81 ? 3.171 -16.279 -25.771 1.00 87.50 81 GLN A CA 1
ATOM 628 C C . GLN A 1 81 ? 3.585 -17.755 -25.852 1.00 87.50 81 GLN A C 1
ATOM 630 O O . GLN A 1 81 ? 3.532 -18.470 -24.850 1.00 87.50 81 GLN A O 1
ATOM 635 N N . THR A 1 82 ? 3.998 -18.218 -27.034 1.00 93.06 82 THR A N 1
ATOM 636 C CA . THR A 1 82 ? 4.635 -19.538 -27.151 1.00 93.06 82 THR A CA 1
ATOM 637 C C . THR A 1 82 ? 6.058 -19.413 -26.607 1.00 93.06 82 THR A C 1
ATOM 639 O O . THR A 1 82 ? 6.774 -18.542 -27.099 1.00 93.06 82 THR A O 1
ATOM 642 N N . PRO A 1 83 ? 6.470 -20.225 -25.614 1.00 91.00 83 PRO A N 1
ATOM 643 C CA . PRO A 1 83 ? 7.840 -20.191 -25.115 1.00 91.00 83 PRO A CA 1
ATOM 644 C C . PRO A 1 83 ? 8.833 -20.384 -26.262 1.00 91.00 83 PRO A C 1
ATOM 646 O O . PRO A 1 83 ? 8.653 -21.283 -27.088 1.00 91.00 83 PRO A O 1
ATOM 649 N N . ASP A 1 84 ? 9.876 -19.562 -26.308 1.00 90.88 84 ASP A N 1
ATOM 650 C CA . ASP A 1 84 ? 10.950 -19.679 -27.291 1.00 90.88 84 ASP A CA 1
ATOM 651 C C . ASP A 1 84 ? 12.325 -19.743 -26.610 1.00 90.88 84 ASP A C 1
ATOM 653 O O . ASP A 1 84 ? 12.454 -19.622 -25.391 1.00 90.88 84 ASP A O 1
ATOM 657 N N . ALA A 1 85 ? 13.372 -19.969 -27.407 1.00 92.94 85 ALA A N 1
ATOM 658 C CA . ALA A 1 85 ? 14.736 -20.120 -26.902 1.00 92.94 85 ALA A CA 1
ATOM 659 C C . ALA A 1 85 ? 15.321 -18.839 -26.267 1.00 92.94 85 ALA A C 1
ATOM 661 O O . ALA A 1 85 ? 16.410 -18.904 -25.700 1.00 92.94 85 ALA A O 1
ATOM 662 N N . SER A 1 86 ? 14.643 -17.687 -26.366 1.00 92.75 86 SER A N 1
ATOM 663 C CA . SER A 1 86 ? 15.058 -16.440 -25.709 1.00 92.75 86 SER A CA 1
ATOM 664 C C . SER A 1 86 ? 14.614 -16.351 -24.247 1.00 92.75 86 SER A C 1
ATOM 666 O O . SER A 1 86 ? 15.107 -15.498 -23.511 1.00 92.75 86 SER A O 1
ATOM 668 N N . TRP A 1 87 ? 13.709 -17.229 -23.804 1.00 89.56 87 TRP A N 1
ATOM 669 C CA . TRP A 1 87 ? 13.226 -17.245 -22.429 1.00 89.56 87 TRP A CA 1
ATOM 670 C C . TRP A 1 87 ? 14.295 -17.841 -21.512 1.00 89.56 87 TRP A C 1
ATOM 672 O O . TRP A 1 87 ? 14.607 -19.029 -21.588 1.00 89.56 87 TRP A O 1
ATOM 682 N N . THR A 1 88 ? 14.842 -17.023 -20.617 1.00 85.19 88 THR A N 1
ATOM 683 C CA . THR A 1 88 ? 15.749 -17.462 -19.549 1.00 85.19 88 THR A CA 1
ATOM 684 C C . THR A 1 88 ? 15.073 -17.278 -18.195 1.00 85.19 88 THR A C 1
ATOM 686 O O . THR A 1 88 ? 14.418 -16.257 -17.981 1.00 85.19 88 THR A O 1
ATOM 689 N N . CYS A 1 89 ? 15.234 -18.250 -17.294 1.00 75.56 89 CYS A N 1
ATOM 690 C CA . CYS A 1 89 ? 14.811 -18.136 -15.896 1.00 75.56 89 CYS A CA 1
ATOM 691 C C . CYS A 1 89 ? 15.773 -17.271 -15.077 1.00 75.56 89 CYS A C 1
ATOM 693 O O . CYS A 1 89 ? 16.997 -17.367 -15.327 1.00 75.56 89 CYS A O 1
#

InterPro domains:
  IPR011330 Glycoside hydrolase/deacetylase, beta/alpha-barrel [SSF88713] (20-73)

Radius of gyration: 17.59 Å; chains: 1; bounding box: 33×44×41 Å

Organism: Thanatephorus cucumeris (strain AG1-IB / isolate 7/3/14) (NCBI:txid1108050)